Protein AF-A0A0R2HK02-F1 (afdb_monomer)

Structure (mmCIF, N/CA/C/O backbone):
data_AF-A0A0R2HK02-F1
#
_entry.id   AF-A0A0R2HK02-F1
#
loop_
_atom_site.group_PDB
_atom_site.id
_atom_site.type_symbol
_atom_site.label_atom_id
_atom_site.label_alt_id
_atom_site.label_comp_id
_atom_site.label_asym_id
_atom_site.label_entity_id
_atom_site.label_seq_id
_atom_site.pdbx_PDB_ins_code
_atom_site.Cartn_x
_atom_site.Cartn_y
_atom_site.Cartn_z
_atom_site.occupancy
_atom_site.B_iso_or_equiv
_atom_site.auth_seq_id
_atom_site.auth_comp_id
_atom_site.auth_asym_id
_atom_site.auth_atom_id
_atom_site.pdbx_PDB_model_num
ATOM 1 N N . MET A 1 1 ? -3.501 16.597 -31.111 1.00 43.56 1 MET A N 1
ATOM 2 C CA . MET A 1 1 ? -3.449 16.253 -29.673 1.00 43.56 1 MET A CA 1
ATOM 3 C C . MET A 1 1 ? -2.218 15.386 -29.451 1.00 43.56 1 MET A C 1
ATOM 5 O O . MET A 1 1 ? -2.109 14.366 -30.116 1.00 43.56 1 MET A O 1
ATOM 9 N N . ARG A 1 2 ? -1.255 15.810 -28.621 1.00 45.53 2 ARG A N 1
ATOM 10 C CA . ARG A 1 2 ? -0.149 14.939 -28.191 1.00 45.53 2 ARG A CA 1
ATOM 11 C C . ARG A 1 2 ? -0.608 14.257 -26.909 1.00 45.53 2 ARG A C 1
ATOM 13 O O . ARG A 1 2 ? -0.747 14.929 -25.893 1.00 45.53 2 ARG A O 1
ATOM 20 N N . PHE A 1 3 ? -0.916 12.967 -26.981 1.00 57.66 3 PHE A N 1
ATOM 21 C CA . PHE A 1 3 ? -1.151 12.178 -25.778 1.00 57.66 3 PHE A CA 1
ATOM 22 C C . PHE A 1 3 ? 0.183 12.112 -25.034 1.00 57.66 3 PHE A C 1
ATOM 24 O O . PHE A 1 3 ? 1.182 11.664 -25.596 1.00 57.66 3 PHE A O 1
ATOM 31 N N . GLY A 1 4 ? 0.222 12.682 -23.827 1.00 52.75 4 GLY A N 1
ATOM 32 C CA . GLY A 1 4 ? 1.382 12.576 -22.951 1.00 52.75 4 GLY A CA 1
ATOM 33 C C . GLY A 1 4 ? 1.722 11.104 -22.744 1.00 52.75 4 GLY A C 1
ATOM 34 O O . GLY A 1 4 ? 0.841 10.249 -22.793 1.00 52.75 4 GLY A O 1
ATOM 35 N N . ASN A 1 5 ? 3.002 10.801 -22.567 1.00 51.88 5 ASN A N 1
ATOM 36 C CA . ASN A 1 5 ? 3.466 9.441 -22.336 1.00 51.88 5 ASN A CA 1
ATOM 37 C C . ASN A 1 5 ? 2.973 9.002 -20.944 1.00 51.88 5 ASN A C 1
ATOM 39 O O . ASN A 1 5 ? 3.648 9.230 -19.942 1.00 51.88 5 ASN A O 1
ATOM 43 N N . PHE A 1 6 ? 1.750 8.479 -20.856 1.00 52.47 6 PHE A N 1
ATOM 44 C CA . PHE A 1 6 ? 1.192 7.984 -19.604 1.00 52.47 6 PHE A CA 1
ATOM 45 C C . PHE A 1 6 ? 2.003 6.751 -19.207 1.00 52.47 6 PHE A C 1
ATOM 47 O O . PHE A 1 6 ? 2.019 5.755 -19.933 1.00 52.47 6 PHE A O 1
ATOM 54 N N . SER A 1 7 ? 2.734 6.823 -18.091 1.00 58.50 7 SER A N 1
ATOM 55 C CA . SER A 1 7 ? 3.422 5.644 -17.572 1.00 58.50 7 SER A CA 1
ATOM 56 C C . SER A 1 7 ? 2.366 4.586 -17.270 1.00 58.50 7 SER A C 1
ATOM 58 O O . SER A 1 7 ? 1.480 4.824 -16.451 1.00 58.50 7 SER A O 1
ATOM 60 N N . ASN A 1 8 ? 2.462 3.435 -17.929 1.00 61.22 8 ASN A N 1
ATOM 61 C CA . ASN A 1 8 ? 1.538 2.313 -17.780 1.00 61.22 8 ASN A CA 1
ATOM 62 C C . ASN A 1 8 ? 1.826 1.543 -16.472 1.00 61.22 8 ASN A C 1
ATOM 64 O O . ASN A 1 8 ? 2.126 0.351 -16.493 1.00 61.22 8 ASN A O 1
ATOM 68 N N .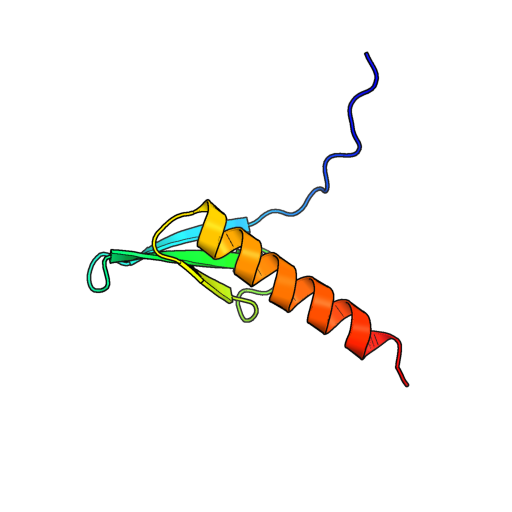 ARG A 1 9 ? 1.871 2.259 -15.340 1.00 70.25 9 ARG A N 1
ATOM 69 C CA . ARG A 1 9 ? 2.070 1.673 -14.010 1.00 70.25 9 ARG A CA 1
ATOM 70 C C . ARG A 1 9 ? 0.703 1.412 -13.391 1.00 70.25 9 ARG A C 1
ATOM 72 O O . ARG A 1 9 ? -0.009 2.339 -13.010 1.00 70.25 9 ARG A O 1
ATOM 79 N N . ASP A 1 10 ? 0.352 0.134 -13.336 1.00 80.88 10 ASP A N 1
ATOM 80 C CA . ASP A 1 10 ? -0.854 -0.358 -12.685 1.00 80.88 10 ASP A CA 1
ATOM 81 C C . ASP A 1 10 ? -0.607 -0.519 -11.179 1.00 80.88 10 ASP A C 1
ATOM 83 O O . ASP A 1 10 ? 0.199 -1.353 -10.759 1.00 80.88 10 ASP A O 1
ATOM 87 N N . TYR A 1 11 ? -1.372 0.204 -10.363 1.00 85.06 11 TYR A N 1
ATOM 88 C CA . TYR A 1 11 ? -1.325 0.090 -8.905 1.00 85.06 11 TYR A CA 1
ATOM 89 C C . TYR A 1 11 ? -2.563 -0.614 -8.353 1.00 85.06 11 TYR A C 1
ATOM 91 O O . TYR A 1 11 ? -3.675 -0.462 -8.862 1.00 85.06 11 TYR A O 1
ATOM 99 N N . ARG A 1 12 ? -2.381 -1.362 -7.264 1.00 89.38 12 ARG A N 1
ATOM 100 C CA . ARG A 1 12 ? -3.473 -1.869 -6.427 1.00 89.38 12 ARG A CA 1
ATOM 101 C C . ARG A 1 12 ? -3.640 -0.959 -5.223 1.00 89.38 12 ARG A C 1
ATOM 103 O O . ARG A 1 12 ? -2.668 -0.711 -4.513 1.00 89.38 12 ARG A O 1
ATOM 110 N N . ILE A 1 13 ? -4.870 -0.509 -4.992 1.00 90.69 13 ILE A N 1
ATOM 111 C CA . ILE A 1 13 ? -5.229 0.363 -3.873 1.00 90.69 13 ILE A CA 1
ATOM 112 C C . ILE A 1 13 ? -6.253 -0.357 -2.998 1.00 90.69 13 ILE A C 1
ATOM 114 O O . ILE A 1 13 ? -7.233 -0.899 -3.509 1.00 90.69 13 ILE A O 1
ATOM 118 N N . ALA A 1 14 ? -6.032 -0.345 -1.688 1.00 92.62 14 ALA A N 1
ATOM 119 C CA . ALA A 1 14 ? -6.968 -0.845 -0.690 1.00 92.62 14 ALA A CA 1
ATOM 120 C C . ALA A 1 14 ? -7.109 0.170 0.449 1.00 92.62 14 ALA A C 1
ATOM 122 O O . ALA A 1 14 ? -6.137 0.825 0.815 1.00 92.62 14 ALA A O 1
ATOM 123 N N . LEU A 1 15 ? -8.311 0.295 1.009 1.00 94.44 15 LEU A N 1
ATOM 124 C CA . LEU A 1 15 ? -8.542 1.039 2.244 1.00 94.44 15 LEU A CA 1
ATOM 125 C C . LEU A 1 15 ? -8.521 0.049 3.406 1.00 94.44 15 LEU A C 1
ATOM 127 O O . LEU A 1 15 ? -9.325 -0.881 3.439 1.00 94.44 15 LEU A O 1
ATOM 131 N N . ASP A 1 16 ? -7.613 0.262 4.347 1.00 92.50 16 ASP A N 1
ATOM 132 C CA . ASP A 1 16 ? -7.625 -0.427 5.628 1.00 92.50 16 ASP A CA 1
ATOM 133 C C . ASP A 1 16 ? -8.593 0.305 6.563 1.00 92.50 16 ASP A C 1
ATOM 135 O O . ASP A 1 16 ? -8.389 1.468 6.912 1.00 92.50 16 ASP A O 1
ATOM 139 N N . THR A 1 17 ? -9.685 -0.363 6.929 1.00 92.12 17 THR A N 1
ATOM 140 C CA . THR A 1 17 ? -10.752 0.217 7.752 1.00 92.12 17 THR A CA 1
ATOM 141 C C . THR A 1 17 ? -10.414 0.267 9.238 1.00 92.12 17 THR A C 1
ATOM 143 O O . THR A 1 17 ? -11.062 1.016 9.964 1.00 92.12 17 THR A O 1
ATOM 146 N N . GLU A 1 18 ? -9.425 -0.504 9.701 1.00 93.44 18 GLU A N 1
ATOM 147 C CA . GLU A 1 18 ? -8.990 -0.485 11.103 1.00 93.44 18 GLU A CA 1
ATOM 148 C C . GLU A 1 18 ? -8.102 0.729 11.371 1.00 93.44 18 GLU A C 1
ATOM 150 O O . GLU A 1 18 ? -8.290 1.447 12.352 1.00 93.44 18 GLU A O 1
ATOM 155 N N . THR A 1 19 ? -7.159 0.986 10.462 1.00 92.62 19 THR A N 1
ATOM 156 C CA . THR A 1 19 ? -6.211 2.104 10.576 1.00 92.62 19 THR A CA 1
ATOM 157 C C . THR A 1 19 ? -6.661 3.365 9.838 1.00 92.62 19 THR A C 1
ATOM 159 O O . THR A 1 19 ? -6.070 4.423 10.037 1.00 92.62 19 THR A O 1
ATOM 162 N N . GLN A 1 20 ? -7.712 3.273 9.012 1.00 92.44 20 GLN A N 1
ATOM 163 C CA . GLN A 1 20 ? -8.201 4.338 8.122 1.00 92.44 20 GLN A CA 1
ATOM 164 C C . GLN A 1 20 ? -7.132 4.841 7.140 1.00 92.44 20 GLN A C 1
ATOM 166 O O . GLN A 1 20 ? -7.119 6.010 6.754 1.00 92.44 20 GLN A O 1
ATOM 171 N N . LEU A 1 21 ? -6.227 3.952 6.727 1.00 94.94 21 LEU A N 1
ATOM 172 C CA . LEU A 1 21 ? -5.146 4.266 5.798 1.00 94.94 21 LEU A CA 1
ATOM 173 C C . LEU A 1 21 ? -5.394 3.643 4.429 1.00 94.94 21 LEU A C 1
ATOM 175 O O . LEU A 1 21 ? -5.828 2.497 4.300 1.00 94.94 21 LEU A O 1
ATOM 179 N N . PHE A 1 22 ? -5.035 4.383 3.387 1.00 95.25 22 PHE A N 1
ATOM 180 C CA . PHE A 1 22 ? -4.931 3.842 2.042 1.00 95.25 22 PHE A CA 1
ATOM 181 C C . PHE A 1 22 ? -3.593 3.140 1.879 1.00 95.25 22 PHE A C 1
ATOM 183 O O . PHE A 1 22 ? -2.540 3.714 2.148 1.00 95.25 22 PHE A O 1
ATOM 190 N N . TRP A 1 23 ? -3.641 1.914 1.380 1.00 94.06 23 TRP A N 1
ATOM 191 C CA . TRP A 1 23 ? -2.490 1.120 0.992 1.00 94.06 23 TRP A CA 1
ATOM 192 C C . TRP A 1 23 ? -2.406 1.057 -0.524 1.00 94.06 23 TRP A C 1
ATOM 194 O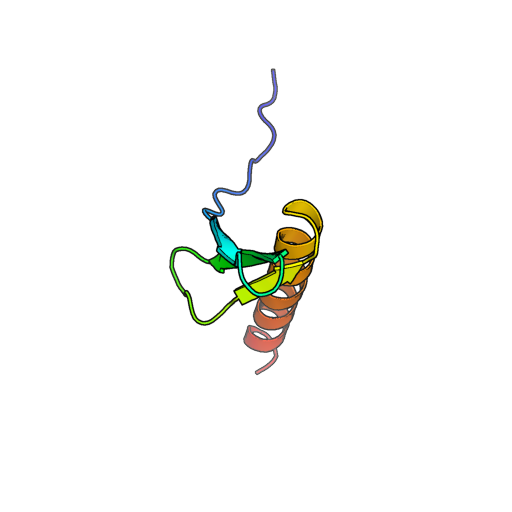 O . TRP A 1 23 ? -3.354 0.633 -1.182 1.00 94.06 23 TRP A O 1
ATOM 204 N N . ALA A 1 24 ? -1.258 1.446 -1.069 1.00 92.62 24 ALA A N 1
ATOM 205 C CA . ALA A 1 24 ? -0.925 1.310 -2.477 1.00 92.62 24 ALA A CA 1
ATOM 206 C C . ALA A 1 24 ? 0.188 0.267 -2.645 1.00 92.62 24 ALA A C 1
ATOM 208 O O . ALA A 1 24 ? 1.130 0.215 -1.852 1.00 92.62 24 ALA A O 1
ATOM 209 N N . SER A 1 25 ? 0.083 -0.564 -3.678 1.00 91.44 25 SER A N 1
ATOM 210 C CA . SER A 1 25 ? 1.094 -1.567 -4.029 1.00 91.44 25 SER A CA 1
ATOM 211 C C . SER A 1 25 ? 1.229 -1.721 -5.538 1.00 91.44 25 SER A C 1
ATOM 213 O O . SER A 1 25 ? 0.278 -1.472 -6.284 1.00 91.44 25 SER A O 1
ATOM 215 N N . GLU A 1 26 ? 2.408 -2.142 -5.986 1.00 87.12 26 GLU A N 1
ATOM 216 C CA . GLU A 1 26 ? 2.648 -2.499 -7.384 1.00 87.12 26 GLU A CA 1
ATOM 217 C C . GLU A 1 26 ? 1.867 -3.768 -7.750 1.00 87.12 26 GLU A C 1
ATOM 219 O O . GLU A 1 26 ? 1.826 -4.745 -6.997 1.00 87.12 26 GLU A O 1
ATOM 224 N N . LYS A 1 27 ? 1.237 -3.785 -8.930 1.00 82.75 27 LYS A N 1
ATOM 225 C CA . LYS A 1 27 ? 0.471 -4.958 -9.386 1.00 82.75 27 LYS A CA 1
ATOM 226 C C . LYS A 1 27 ? 1.354 -6.192 -9.582 1.00 82.75 27 LYS A C 1
ATOM 228 O O . LYS A 1 27 ? 0.898 -7.305 -9.321 1.00 82.75 27 LYS A O 1
ATOM 233 N N . ASN A 1 28 ? 2.583 -5.979 -10.053 1.00 82.62 28 ASN A N 1
ATOM 234 C CA . ASN A 1 28 ? 3.532 -7.041 -10.387 1.00 82.62 28 ASN A CA 1
ATOM 235 C C . ASN A 1 28 ? 4.381 -7.483 -9.186 1.00 82.62 28 ASN A C 1
ATOM 237 O O . ASN A 1 28 ? 4.795 -8.637 -9.147 1.00 82.62 28 ASN A O 1
ATOM 241 N N . ASP A 1 29 ? 4.603 -6.600 -8.207 1.00 81.62 29 ASP A N 1
ATOM 242 C CA . ASP A 1 29 ? 5.332 -6.921 -6.977 1.00 81.62 29 ASP A CA 1
ATOM 243 C C . ASP A 1 29 ? 4.621 -6.335 -5.742 1.00 81.62 29 ASP A C 1
ATOM 245 O O . ASP A 1 29 ? 4.909 -5.215 -5.313 1.00 81.62 29 ASP A O 1
ATOM 249 N N . PRO A 1 30 ? 3.699 -7.097 -5.127 1.00 81.50 30 PRO A N 1
ATOM 250 C CA . PRO A 1 30 ? 2.962 -6.659 -3.941 1.00 81.50 30 PRO A CA 1
ATOM 251 C C . PRO A 1 30 ? 3.847 -6.402 -2.709 1.00 81.50 30 PRO A C 1
ATOM 253 O O . PRO A 1 30 ? 3.363 -5.856 -1.712 1.00 81.50 30 PRO A O 1
ATOM 256 N N . SER A 1 31 ? 5.119 -6.815 -2.742 1.00 85.12 31 SER A N 1
ATOM 257 C CA . SER A 1 31 ? 6.093 -6.562 -1.674 1.00 85.12 31 SER A CA 1
ATOM 258 C C . SER A 1 31 ? 6.455 -5.079 -1.607 1.00 85.12 31 SER A C 1
ATOM 260 O O . SER A 1 31 ? 6.733 -4.548 -0.527 1.00 85.12 31 SER A O 1
ATOM 262 N N . ILE A 1 32 ? 6.398 -4.391 -2.751 1.00 85.25 32 ILE A N 1
ATOM 263 C CA . ILE A 1 32 ? 6.574 -2.948 -2.851 1.00 85.25 32 ILE A CA 1
ATOM 264 C C . ILE A 1 32 ? 5.219 -2.299 -2.570 1.00 85.25 32 ILE A C 1
ATOM 266 O O . ILE A 1 32 ? 4.332 -2.231 -3.423 1.00 85.25 32 ILE A O 1
ATOM 270 N N . LYS A 1 33 ? 5.057 -1.842 -1.326 1.00 91.12 33 LYS A N 1
ATOM 271 C CA . LYS A 1 33 ? 3.847 -1.169 -0.853 1.00 91.12 33 LYS A CA 1
ATOM 272 C C . LYS A 1 33 ? 4.149 0.042 0.023 1.00 91.12 33 LYS A C 1
ATOM 274 O O . LYS A 1 33 ? 5.184 0.118 0.701 1.00 91.12 33 LYS A O 1
ATOM 279 N N . ALA A 1 34 ? 3.210 0.977 0.027 1.00 92.75 34 ALA A N 1
ATOM 280 C CA . ALA A 1 34 ? 3.231 2.173 0.853 1.00 92.75 34 ALA A CA 1
ATOM 281 C C . ALA A 1 34 ? 1.822 2.516 1.349 1.00 92.75 34 ALA A C 1
ATOM 283 O O . ALA A 1 34 ? 0.831 2.114 0.740 1.00 92.75 34 ALA A O 1
ATOM 284 N N . SER A 1 35 ? 1.746 3.252 2.458 1.00 94.06 35 SER A N 1
ATOM 285 C CA . SER A 1 35 ? 0.488 3.721 3.032 1.00 94.06 35 SER A CA 1
ATOM 286 C C . SER A 1 35 ? 0.450 5.238 3.205 1.00 94.06 35 SER A C 1
ATOM 288 O O . SER A 1 35 ? 1.478 5.899 3.402 1.00 94.06 35 SER A O 1
ATOM 290 N N . GLY A 1 36 ? -0.755 5.793 3.139 1.00 92.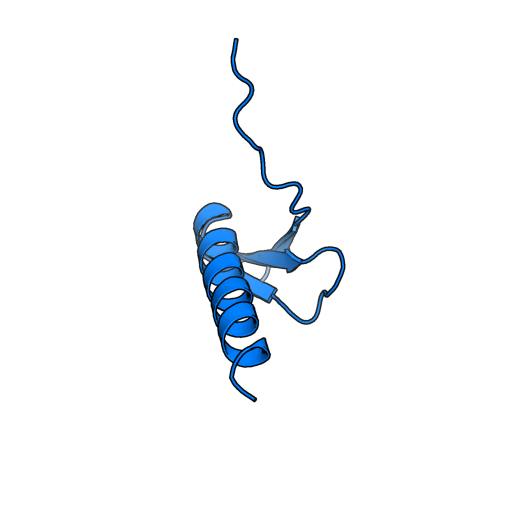62 36 GLY A N 1
ATOM 291 C CA . GLY A 1 36 ? -1.024 7.216 3.311 1.00 92.62 36 GLY A CA 1
ATOM 292 C C . GLY A 1 36 ? -2.445 7.462 3.801 1.00 92.62 36 GLY A C 1
ATOM 293 O O . GLY A 1 36 ? -3.309 6.592 3.702 1.00 92.62 36 GLY A O 1
ATOM 294 N N . VAL A 1 37 ? -2.689 8.661 4.324 1.00 93.19 37 VAL A N 1
ATOM 295 C CA . VAL A 1 37 ? -4.033 9.097 4.738 1.00 93.19 37 VAL A CA 1
ATOM 296 C C . VAL A 1 37 ? -4.905 9.369 3.510 1.00 93.19 37 VAL A C 1
ATOM 298 O O . VAL A 1 37 ? -6.128 9.284 3.566 1.00 93.19 37 VAL A O 1
ATOM 301 N N . THR A 1 38 ? -4.278 9.645 2.365 1.00 92.19 38 THR A N 1
ATOM 302 C CA . THR A 1 38 ? -4.942 9.790 1.067 1.00 92.19 38 THR A CA 1
ATOM 303 C C . THR A 1 38 ? -4.341 8.844 0.030 1.00 92.19 38 THR A C 1
ATOM 305 O O . THR A 1 38 ? -3.200 8.397 0.158 1.00 92.19 38 THR A O 1
ATOM 308 N N . ILE A 1 39 ? -5.097 8.568 -1.036 1.00 89.50 39 ILE A N 1
ATOM 309 C CA . ILE A 1 39 ? -4.630 7.752 -2.167 1.00 89.50 39 ILE A CA 1
A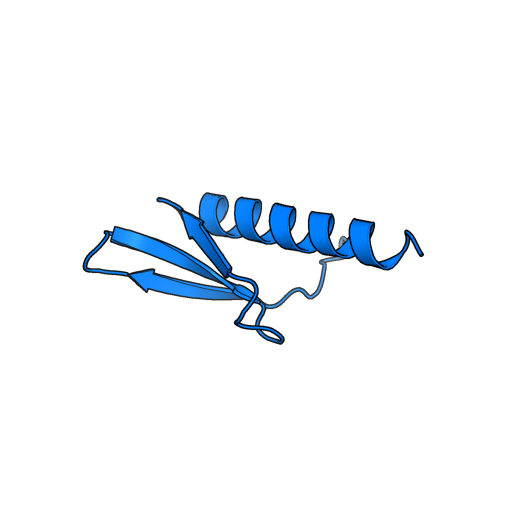TOM 310 C C . ILE A 1 39 ? -3.368 8.357 -2.795 1.00 89.50 39 ILE A C 1
ATOM 312 O O . ILE A 1 39 ? -2.410 7.633 -3.054 1.00 89.50 39 ILE A O 1
ATOM 316 N N . THR A 1 40 ? -3.350 9.675 -3.011 1.00 89.69 40 THR A N 1
ATOM 317 C CA . THR A 1 40 ? -2.204 10.378 -3.604 1.00 89.69 40 THR A CA 1
ATOM 318 C C . THR A 1 40 ? -0.956 10.215 -2.750 1.00 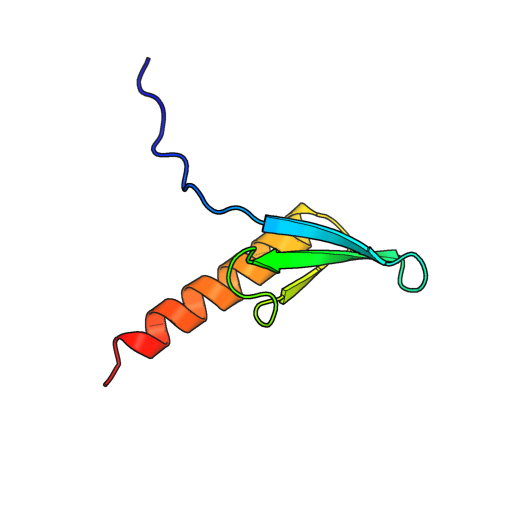89.69 40 THR A C 1
ATOM 320 O O . THR A 1 40 ? 0.085 9.833 -3.265 1.00 89.69 40 THR A O 1
ATOM 323 N N . GLU A 1 41 ? -1.075 10.390 -1.434 1.00 90.69 41 GLU A N 1
ATOM 324 C CA . GLU A 1 41 ? 0.050 10.214 -0.513 1.00 90.69 41 GLU A CA 1
ATOM 325 C C . GLU A 1 41 ? 0.590 8.773 -0.524 1.00 90.69 41 GLU A C 1
ATOM 327 O O . GLU A 1 41 ? 1.802 8.557 -0.502 1.00 90.69 41 GLU A O 1
ATOM 332 N N . ALA A 1 42 ? -0.298 7.775 -0.586 1.00 91.75 42 ALA A N 1
ATOM 333 C CA . ALA A 1 42 ? 0.108 6.378 -0.699 1.00 91.75 42 ALA A CA 1
ATOM 334 C C . ALA A 1 42 ? 0.848 6.106 -2.023 1.00 91.75 42 ALA A C 1
ATOM 336 O O . ALA A 1 42 ? 1.846 5.386 -2.028 1.00 91.75 42 ALA A O 1
ATOM 337 N N . LEU A 1 43 ? 0.397 6.705 -3.131 1.00 89.50 43 LEU A N 1
ATOM 338 C CA . LEU A 1 43 ? 1.032 6.584 -4.446 1.00 89.50 43 LEU A CA 1
ATOM 339 C C . LEU A 1 43 ? 2.368 7.329 -4.534 1.00 89.50 43 LEU A C 1
ATOM 341 O O . LEU A 1 43 ? 3.313 6.790 -5.102 1.00 89.50 43 LEU A O 1
ATOM 345 N N . ASP A 1 44 ? 2.483 8.524 -3.959 1.00 89.56 44 ASP A N 1
ATOM 346 C CA . ASP A 1 44 ? 3.732 9.292 -3.951 1.00 89.56 44 ASP A CA 1
ATOM 347 C C . ASP A 1 44 ? 4.822 8.538 -3.186 1.00 89.56 44 ASP A C 1
ATOM 349 O O . ASP A 1 44 ? 5.903 8.292 -3.722 1.00 89.56 44 ASP A O 1
ATOM 353 N N . LYS A 1 45 ? 4.503 8.031 -1.989 1.00 91.50 45 LYS A N 1
ATOM 354 C CA . LYS A 1 45 ? 5.425 7.189 -1.209 1.00 91.50 45 LYS A CA 1
ATOM 355 C C . LYS A 1 45 ? 5.770 5.879 -1.921 1.00 91.50 45 LYS A C 1
ATOM 357 O O . LYS A 1 45 ? 6.894 5.386 -1.805 1.00 91.50 45 LYS A O 1
ATOM 362 N N . LEU A 1 46 ? 4.818 5.286 -2.645 1.00 89.62 46 LEU A N 1
ATOM 363 C CA . LEU A 1 46 ? 5.070 4.091 -3.453 1.00 89.62 46 LEU A CA 1
ATOM 364 C C . LEU A 1 46 ? 6.039 4.400 -4.603 1.00 89.62 46 LEU A C 1
ATOM 366 O O . LEU A 1 46 ? 6.978 3.640 -4.844 1.00 89.62 46 LEU A O 1
ATOM 370 N N . ASN A 1 47 ? 5.848 5.534 -5.277 1.00 86.56 47 ASN A N 1
ATOM 371 C CA . ASN A 1 47 ? 6.715 6.005 -6.349 1.00 86.56 47 ASN A CA 1
ATOM 372 C C . ASN A 1 47 ? 8.122 6.331 -5.849 1.00 86.56 47 ASN A C 1
ATOM 374 O O . ASN A 1 47 ? 9.086 5.959 -6.511 1.00 86.56 47 ASN A O 1
ATOM 378 N N . GLU A 1 48 ? 8.262 6.965 -4.684 1.00 86.81 48 GLU A N 1
ATOM 379 C CA . GLU A 1 48 ? 9.562 7.215 -4.052 1.00 86.81 48 GLU A CA 1
ATOM 380 C C . GLU A 1 48 ? 10.306 5.911 -3.758 1.00 86.81 48 GLU A C 1
ATOM 382 O O . GLU A 1 48 ? 11.477 5.776 -4.114 1.00 86.81 48 GLU A O 1
ATOM 387 N N . LYS A 1 49 ? 9.622 4.914 -3.181 1.00 84.62 49 LYS A N 1
ATOM 388 C CA . LYS A 1 49 ? 10.214 3.591 -2.933 1.00 84.62 49 LYS A CA 1
ATOM 389 C C . LYS A 1 49 ? 10.635 2.903 -4.223 1.00 84.62 49 LYS A C 1
ATOM 391 O O . LYS A 1 49 ? 11.732 2.363 -4.300 1.00 84.62 49 LYS A O 1
ATOM 396 N N . THR A 1 50 ? 9.782 2.946 -5.239 1.00 79.75 50 THR A N 1
ATOM 397 C CA . THR A 1 50 ? 10.040 2.286 -6.522 1.00 79.75 50 THR A CA 1
ATOM 398 C C . THR A 1 50 ? 11.174 2.978 -7.276 1.00 79.75 50 THR A C 1
ATOM 400 O O . THR A 1 50 ? 12.093 2.319 -7.743 1.00 79.75 50 THR A O 1
ATOM 403 N N . ASN A 1 51 ? 11.186 4.309 -7.335 1.00 73.19 51 ASN A N 1
ATOM 404 C CA . ASN A 1 51 ? 12.252 5.068 -7.990 1.00 73.19 51 ASN A CA 1
ATOM 405 C C . ASN A 1 51 ? 13.580 4.989 -7.210 1.00 73.19 51 ASN A C 1
ATOM 407 O O . ASN A 1 51 ? 14.643 4.950 -7.828 1.00 73.19 51 ASN A O 1
ATOM 411 N N . GLY A 1 52 ? 13.533 4.898 -5.877 1.00 60.44 52 GLY A N 1
ATOM 412 C CA . GLY A 1 52 ? 14.705 4.627 -5.039 1.00 60.44 52 GLY A CA 1
ATOM 413 C C . GLY A 1 52 ? 15.293 3.231 -5.271 1.00 60.44 52 GLY A C 1
ATOM 414 O O . GLY A 1 52 ? 16.510 3.087 -5.363 1.00 60.44 52 GLY A O 1
ATOM 415 N N . LEU A 1 53 ? 14.443 2.214 -5.458 1.00 56.19 53 LEU A N 1
ATOM 416 C CA . LEU A 1 53 ? 14.861 0.858 -5.841 1.00 56.19 53 LEU A CA 1
ATOM 417 C C . LEU A 1 53 ? 15.477 0.821 -7.247 1.00 56.19 53 LEU A C 1
ATOM 419 O O . LEU A 1 53 ? 16.485 0.145 -7.454 1.00 56.19 53 LEU A O 1
ATOM 423 N N . VAL A 1 54 ? 14.927 1.588 -8.195 1.00 52.81 54 VAL A N 1
ATOM 424 C CA . VAL A 1 54 ? 15.484 1.713 -9.552 1.00 52.81 54 VAL A CA 1
ATOM 425 C C . VAL A 1 54 ? 16.910 2.270 -9.501 1.00 52.81 54 VAL A C 1
ATOM 427 O O . VAL A 1 54 ? 17.758 1.774 -10.228 1.00 52.81 54 VAL A O 1
ATOM 430 N N . GLN A 1 55 ? 17.230 3.228 -8.623 1.00 46.06 55 GLN A N 1
ATOM 431 C CA . GLN A 1 55 ? 18.601 3.758 -8.526 1.00 46.06 55 GLN A CA 1
ATOM 432 C C . GLN A 1 55 ? 19.608 2.804 -7.867 1.00 46.06 55 GLN A C 1
ATOM 434 O O . GLN A 1 55 ? 20.797 2.884 -8.168 1.00 46.06 55 GLN A O 1
ATOM 439 N N . GLN A 1 56 ? 19.165 1.871 -7.023 1.00 45.59 56 GLN A N 1
ATOM 440 C CA . GLN A 1 56 ? 20.057 0.879 -6.408 1.00 45.59 56 GLN A CA 1
ATOM 441 C C . GLN A 1 56 ? 20.418 -0.280 -7.350 1.00 45.59 56 GLN A C 1
ATOM 443 O O . GLN A 1 56 ? 21.446 -0.925 -7.156 1.00 45.59 56 GLN A O 1
ATOM 448 N N . GLN A 1 57 ? 19.620 -0.533 -8.392 1.00 39.75 57 GLN A N 1
ATOM 449 C CA . GLN A 1 57 ? 19.866 -1.620 -9.349 1.00 39.75 57 GLN A CA 1
ATOM 450 C C . GLN A 1 57 ? 20.928 -1.305 -10.418 1.00 39.75 57 GLN A C 1
ATOM 452 O O . GLN A 1 57 ? 21.386 -2.228 -11.083 1.00 39.75 57 GLN A O 1
ATOM 457 N N . TYR A 1 58 ? 21.358 -0.045 -10.563 1.00 41.78 58 TYR A N 1
ATOM 458 C CA . TYR A 1 58 ? 22.411 0.358 -11.515 1.00 41.78 58 TYR A CA 1
ATOM 459 C C . TYR A 1 58 ? 23.739 0.749 -10.842 1.00 41.78 58 TYR A C 1
ATOM 461 O O . TYR A 1 58 ? 24.601 1.334 -11.492 1.00 41.78 58 TYR A O 1
ATOM 469 N N . ALA A 1 59 ? 23.905 0.462 -9.547 1.00 43.69 59 ALA A N 1
ATOM 470 C CA . ALA A 1 59 ? 25.091 0.825 -8.764 1.00 43.69 59 ALA A CA 1
ATOM 471 C C . ALA A 1 59 ? 2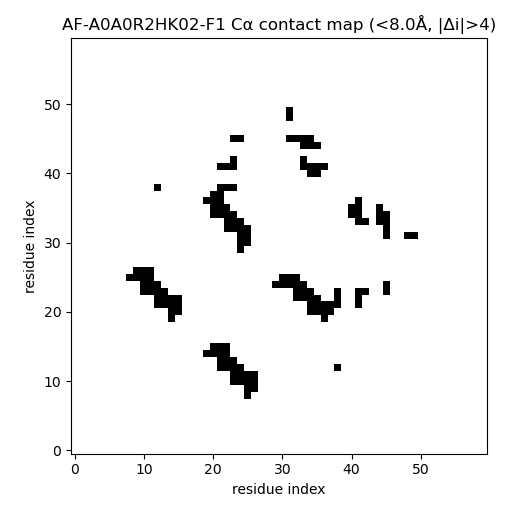6.024 -0.367 -8.452 1.00 43.69 59 ALA A C 1
ATOM 473 O O . ALA A 1 59 ? 26.715 -0.337 -7.434 1.00 43.69 59 ALA A O 1
ATOM 474 N N . ASN A 1 60 ? 26.041 -1.402 -9.301 1.00 38.94 60 ASN A N 1
ATOM 475 C CA . ASN A 1 60 ? 27.012 -2.505 -9.245 1.00 38.94 60 ASN A CA 1
ATOM 476 C C . ASN A 1 60 ? 27.753 -2.649 -10.572 1.00 38.94 60 ASN A C 1
ATOM 478 O O . ASN A 1 60 ? 27.063 -2.663 -11.616 1.00 38.94 60 ASN A O 1
#

Solvent-accessible surface area (backbone atoms only — not comparable to full-atom values): 3620 Å² total; per-residue (Å²): 135,84,81,70,88,73,77,90,75,63,69,43,75,45,76,40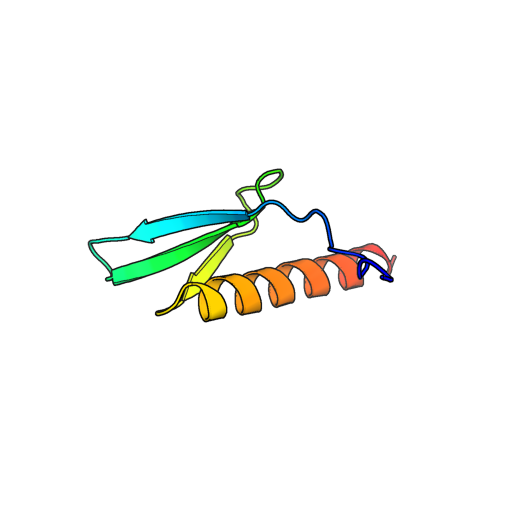,80,90,79,60,30,24,37,24,24,39,68,91,44,68,86,52,58,24,66,19,82,40,66,66,50,3,46,51,52,32,49,51,52,52,56,53,52,58,60,62,74,73,72,122

pLDDT: mean 77.64, std 18.45, range [38.94, 95.25]

Organism: NCBI:txid51663

Sequence (60 aa):
MRFGNFSNRDYRIALDTETQLFWASEKNDPSIKASGVTITEALDKLNEKTNGLVQQQYAN

Mean predicted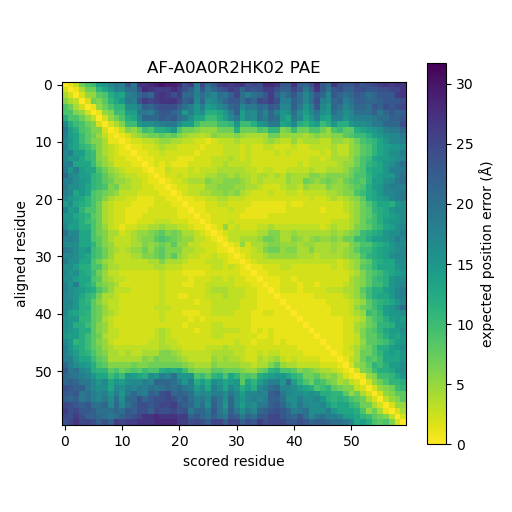 aligned error: 8.79 Å

Radius of gyration: 13.46 Å; Cα contacts (8 Å, |Δi|>4): 75; chains: 1; bounding box: 38×23×41 Å

Foldseek 3Di:
DDDPPPPPFDWDWDQDPVVRWIKIAGPVDRVQIAIDNDPVVRVVVSVVSVVVVVVVVPPD

Nearest PDB structures (foldseek):
  6g1c-assembly1_V  TM=8.602E-01  e=8.119E-02  Burkholderia pseudomallei K96243
  2dsy-assembly1_D  TM=8.647E-01  e=4.321E-01  Thermus thermophilus
  2wzo-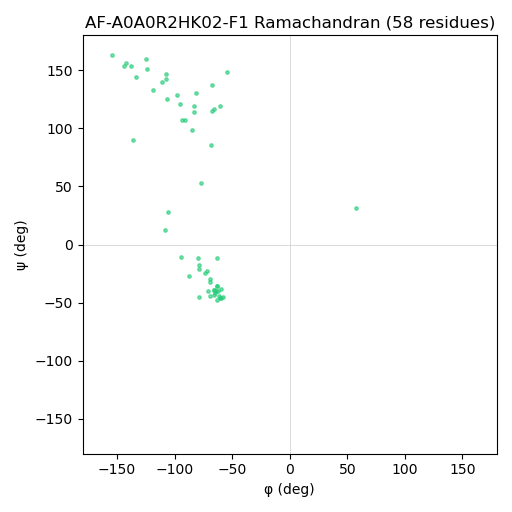assembly1_A-2  TM=6.132E-01  e=6.862E+00  Homo sapiens
  2g2k-assembly1_A  TM=5.163E-01  e=3.383E+00  Homo sapiens
  5t87-assembly2_F  TM=3.732E-01  e=1.778E+00  Cupriavidus taiwanensis LMG 19424

Secondary structure (DSSP, 8-state):
----------EEEEEETTTTEEEEEESS-TTSEEEESSHHHHHHHHHHHHHHHHHHTT--